Protein AF-A0A554JHE9-F1 (afdb_monomer_lite)

Foldseek 3Di:
DDDDDCVCVVVCLCVQQVVLCVVCVVVLLVLACWKWKGDRNDTPDTHNDPVVSVVVCCVVPPPRDIDIDHSNCVVPPPVVVPPD

Radius of gyration: 12.3 Å; chains: 1; bounding box: 30×27×27 Å

Secondary structure (DSSP, 8-state):
-----GGGTTSGGGHHHHHHHHHTHHHHGGGTTSEEEEETTEEEEEESSHHHHHHHHHHHHTTS--EEEETTTHHHHHHHTT--

pLDDT: mean 77.93, std 20.01, range [30.31, 96.0]

Sequence (84 aa):
MKVILPSEAESGVFRQEINTLRRNLGEVLKHSGEWVLIKGDNIVDYYKSFSEAITEGYDRFGREVFMTHEVGELTHTLVEATAH

Structure (mmCIF, N/CA/C/O backbone):
data_AF-A0A554JHE9-F1
#
_entry.id   AF-A0A554JHE9-F1
#
loop_
_atom_site.group_PDB
_atom_site.id
_atom_site.type_symbol
_atom_site.label_atom_id
_atom_site.label_alt_id
_atom_site.label_comp_id
_atom_site.label_asym_id
_atom_site.label_entity_id
_atom_site.label_seq_id
_atom_site.pdbx_PDB_ins_code
_atom_site.Cartn_x
_atom_site.Cartn_y
_atom_site.Cartn_z
_atom_site.occupancy
_atom_site.B_iso_or_equiv
_atom_site.auth_seq_id
_atom_site.auth_comp_id
_atom_site.auth_asym_id
_atom_site.auth_atom_id
_atom_site.pdbx_PDB_model_num
ATOM 1 N N . MET A 1 1 ? 15.736 11.388 -6.620 1.00 36.00 1 MET A N 1
ATOM 2 C CA . MET A 1 1 ? 14.621 10.532 -6.168 1.00 36.00 1 MET A CA 1
ATOM 3 C C . MET A 1 1 ? 13.342 11.297 -6.465 1.00 36.00 1 MET A C 1
ATOM 5 O O . MET A 1 1 ? 13.134 12.332 -5.850 1.00 36.00 1 MET A O 1
ATOM 9 N N . LYS A 1 2 ? 12.601 10.918 -7.514 1.00 30.31 2 LYS A N 1
ATOM 10 C CA . LYS A 1 2 ? 11.404 11.648 -7.959 1.00 30.31 2 LYS A CA 1
ATOM 11 C C . LYS A 1 2 ? 10.195 10.943 -7.348 1.00 30.31 2 LYS A C 1
ATOM 13 O O . LYS A 1 2 ? 9.884 9.827 -7.745 1.00 30.31 2 LYS A O 1
ATOM 18 N N . VAL A 1 3 ? 9.6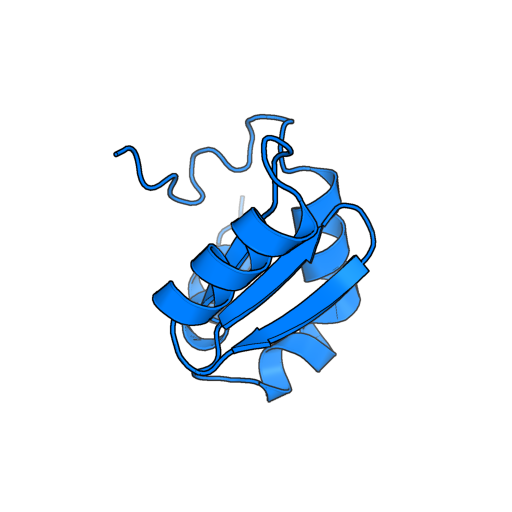05 11.550 -6.323 1.00 37.38 3 VAL A N 1
ATOM 19 C CA . VAL A 1 3 ? 8.308 11.124 -5.791 1.00 37.38 3 VAL A CA 1
ATOM 20 C C . VAL A 1 3 ? 7.277 11.575 -6.816 1.00 37.38 3 VAL A C 1
ATOM 22 O O . VAL A 1 3 ? 7.176 12.768 -7.099 1.00 37.38 3 VAL A O 1
ATOM 25 N N . ILE A 1 4 ? 6.607 10.614 -7.443 1.00 43.09 4 ILE A N 1
ATOM 26 C CA . ILE A 1 4 ? 5.602 10.886 -8.462 1.00 43.09 4 ILE A CA 1
ATOM 27 C C . ILE A 1 4 ? 4.280 11.169 -7.749 1.00 43.09 4 ILE A C 1
ATOM 29 O O . ILE A 1 4 ? 3.673 10.273 -7.171 1.00 43.09 4 ILE A O 1
ATOM 33 N N . LEU A 1 5 ? 3.883 12.442 -7.757 1.00 41.81 5 LEU A N 1
ATOM 34 C CA . LEU A 1 5 ? 2.579 12.903 -7.292 1.00 41.81 5 LEU A CA 1
ATOM 35 C C . LEU A 1 5 ? 1.505 12.621 -8.365 1.00 41.81 5 LEU A C 1
ATOM 37 O O . LEU A 1 5 ? 1.826 12.568 -9.556 1.00 41.81 5 LEU A O 1
ATOM 41 N N . PRO A 1 6 ? 0.228 12.467 -7.969 1.00 49.62 6 PRO A N 1
ATOM 42 C CA . PRO A 1 6 ? -0.879 11.996 -8.813 1.00 49.62 6 PRO A CA 1
ATOM 43 C C . PRO A 1 6 ? -1.209 12.849 -10.051 1.00 49.62 6 PRO A C 1
ATOM 45 O O . PRO A 1 6 ? -2.007 12.414 -10.875 1.00 49.62 6 PRO A O 1
ATOM 48 N N . SER A 1 7 ? -0.561 13.996 -10.274 1.00 44.44 7 SER A N 1
ATOM 49 C CA . SER A 1 7 ? -0.615 14.679 -11.576 1.00 44.44 7 SER A CA 1
ATOM 50 C C . SER A 1 7 ? 0.113 13.916 -12.696 1.00 44.44 7 SER A C 1
ATOM 52 O O . SER A 1 7 ? -0.114 14.204 -13.867 1.00 44.44 7 SER A O 1
ATOM 54 N N . GLU A 1 8 ? 0.930 12.900 -12.377 1.00 46.56 8 GLU A N 1
ATOM 55 C CA . GLU A 1 8 ? 1.470 11.945 -13.360 1.00 46.56 8 GLU A CA 1
ATOM 56 C C . GLU A 1 8 ? 0.649 10.634 -13.437 1.00 46.56 8 GLU A C 1
ATOM 58 O O . GLU A 1 8 ? 1.086 9.690 -14.094 1.00 46.56 8 GLU A O 1
ATOM 63 N N . ALA A 1 9 ? -0.544 10.548 -12.824 1.00 48.25 9 ALA A N 1
ATOM 64 C CA . ALA A 1 9 ? -1.456 9.399 -12.970 1.00 48.25 9 ALA A CA 1
ATOM 65 C C . ALA A 1 9 ? -1.946 9.193 -14.422 1.00 48.25 9 ALA A C 1
ATOM 67 O O . ALA A 1 9 ? -2.450 8.125 -14.773 1.00 48.25 9 ALA A O 1
ATOM 68 N N . GLU A 1 10 ? -1.745 10.192 -15.285 1.00 48.62 10 GLU A N 1
ATOM 69 C CA . GLU A 1 10 ? -1.965 10.109 -16.732 1.00 48.62 10 GLU A CA 1
ATOM 70 C C . GLU A 1 10 ? -0.762 9.535 -17.506 1.00 48.62 10 GLU A C 1
ATOM 72 O O . GLU A 1 10 ? -0.856 9.269 -18.705 1.00 48.62 10 GLU A O 1
ATOM 77 N N . SER A 1 11 ? 0.369 9.275 -16.840 1.00 52.97 11 SER A N 1
ATOM 78 C CA . SER A 1 11 ? 1.442 8.460 -17.414 1.00 52.97 11 SER A CA 1
ATOM 79 C C . SER A 1 11 ? 1.033 6.996 -17.297 1.00 52.97 11 SER A C 1
ATOM 81 O O . SER A 1 11 ? 0.960 6.451 -16.199 1.00 52.97 11 SER A O 1
ATOM 83 N N . GLY A 1 12 ? 0.765 6.339 -18.429 1.00 61.56 12 GLY A N 1
ATOM 84 C CA . GLY A 1 12 ? 0.167 4.995 -18.514 1.00 61.56 12 GLY A CA 1
ATOM 85 C C . GLY A 1 12 ? 0.876 3.842 -17.781 1.00 61.56 12 GLY A C 1
ATOM 86 O O . GLY A 1 12 ? 0.409 2.712 -17.871 1.00 61.56 12 GLY A O 1
ATOM 87 N N . VAL A 1 13 ? 1.961 4.108 -17.051 1.00 70.56 13 VAL A N 1
ATOM 88 C CA . VAL A 1 13 ? 2.766 3.143 -16.295 1.00 70.56 13 VAL A CA 1
ATOM 89 C C . VAL A 1 13 ? 2.011 2.554 -15.093 1.00 70.56 13 VAL A C 1
ATOM 91 O O . VAL A 1 13 ? 2.208 1.383 -14.803 1.00 70.56 13 VAL A O 1
ATOM 94 N N . PHE A 1 14 ? 1.115 3.312 -14.443 1.00 77.25 14 PHE A N 1
ATOM 95 C CA . PHE A 1 14 ? 0.343 2.852 -13.267 1.00 77.25 14 PHE A CA 1
ATOM 96 C C . PHE A 1 14 ? -1.154 2.662 -13.535 1.00 77.25 14 PHE A C 1
ATOM 98 O O . PHE A 1 14 ? -1.975 2.588 -12.618 1.00 77.25 14 PHE A O 1
ATOM 105 N N . ARG A 1 15 ? -1.556 2.631 -14.810 1.00 82.56 15 ARG A N 1
ATOM 106 C CA . ARG A 1 15 ? -2.977 2.612 -15.182 1.00 82.56 15 ARG A CA 1
ATOM 107 C C . ARG A 1 15 ? -3.708 1.391 -14.614 1.00 82.56 15 ARG A C 1
ATOM 109 O O . ARG A 1 15 ? -4.897 1.486 -14.315 1.00 82.56 15 ARG A O 1
ATOM 116 N N . GLN A 1 16 ? -3.037 0.247 -14.487 1.00 87.44 16 GLN A N 1
ATOM 117 C CA . GLN A 1 16 ? -3.649 -0.961 -13.929 1.00 87.44 16 GLN A CA 1
ATOM 118 C C . GLN A 1 16 ? -3.819 -0.837 -12.417 1.00 87.44 16 GLN A C 1
ATOM 120 O O . GLN A 1 16 ? -4.927 -1.002 -11.921 1.00 87.44 16 GLN A O 1
ATOM 125 N N . GLU A 1 17 ? -2.769 -0.433 -11.712 1.00 88.56 17 GLU A N 1
ATOM 126 C CA . GLU A 1 17 ? -2.749 -0.251 -10.264 1.00 88.56 17 GLU A CA 1
ATOM 127 C C . GLU A 1 17 ? -3.797 0.772 -9.811 1.00 88.56 17 GLU A C 1
ATOM 129 O O . GLU A 1 17 ? -4.527 0.533 -8.851 1.00 88.56 17 GLU A O 1
ATOM 134 N N . ILE A 1 18 ? -3.955 1.871 -10.555 1.00 85.69 18 ILE A N 1
ATOM 135 C CA . ILE A 1 18 ? -5.000 2.870 -10.299 1.00 85.69 18 ILE A CA 1
ATOM 136 C C . ILE A 1 18 ? -6.395 2.259 -10.468 1.00 85.69 18 ILE A C 1
ATOM 138 O O . ILE A 1 18 ? -7.289 2.516 -9.660 1.00 85.69 18 ILE A O 1
ATOM 142 N N . ASN A 1 19 ? -6.617 1.439 -11.499 1.00 87.56 19 ASN A N 1
ATOM 143 C CA . ASN A 1 19 ? -7.903 0.760 -11.667 1.00 87.56 19 ASN A CA 1
ATOM 144 C C . ASN A 1 19 ? -8.172 -0.222 -10.522 1.00 87.56 19 ASN A C 1
ATOM 146 O O . ASN A 1 19 ? -9.296 -0.279 -10.027 1.00 87.56 19 ASN A O 1
ATOM 150 N N . THR A 1 20 ? -7.157 -0.951 -10.068 1.00 90.00 20 THR A N 1
ATOM 151 C CA . THR A 1 20 ? -7.236 -1.860 -8.915 1.00 90.00 20 THR A CA 1
ATOM 152 C C . THR A 1 20 ? -7.593 -1.114 -7.646 1.00 90.00 20 THR A C 1
ATOM 154 O O . THR A 1 20 ? -8.527 -1.508 -6.948 1.00 90.00 20 THR A O 1
ATOM 157 N N . LEU A 1 21 ? -6.916 0.001 -7.386 1.00 86.38 21 LEU A N 1
ATOM 158 C CA . LEU A 1 21 ? -7.205 0.879 -6.263 1.00 86.38 21 LEU A CA 1
ATOM 159 C C . LEU A 1 21 ? -8.652 1.381 -6.312 1.00 86.38 21 LEU A C 1
ATOM 161 O O . LEU A 1 21 ? -9.367 1.283 -5.322 1.00 86.38 21 LEU A O 1
ATOM 165 N N . ARG A 1 22 ? -9.124 1.845 -7.477 1.00 86.25 22 ARG A N 1
ATOM 166 C CA . ARG A 1 22 ? -10.504 2.328 -7.657 1.00 86.25 22 ARG A CA 1
A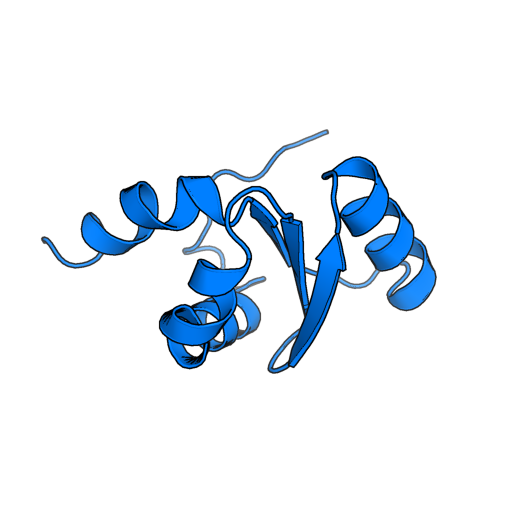TOM 167 C C . ARG A 1 22 ? -11.548 1.236 -7.429 1.00 86.25 22 ARG A C 1
ATOM 169 O O . ARG A 1 22 ? -12.563 1.501 -6.793 1.00 86.25 22 ARG A O 1
ATOM 176 N N . ARG A 1 23 ? -11.314 0.018 -7.933 1.00 89.50 23 ARG A N 1
ATOM 177 C CA . ARG A 1 23 ? -12.226 -1.128 -7.744 1.00 89.50 23 ARG A CA 1
ATOM 178 C C . ARG A 1 23 ? -12.316 -1.556 -6.280 1.00 89.50 23 ARG A C 1
ATOM 180 O O . ARG A 1 23 ? -13.383 -1.960 -5.837 1.00 89.50 23 ARG A O 1
ATOM 187 N N . ASN A 1 24 ? -11.210 -1.455 -5.548 1.00 89.88 24 ASN A N 1
ATOM 188 C CA . ASN A 1 24 ? -11.102 -1.906 -4.162 1.00 89.88 24 ASN A CA 1
ATOM 189 C C . ASN A 1 24 ? -11.165 -0.756 -3.148 1.00 89.88 24 ASN A C 1
ATOM 191 O O . ASN A 1 24 ? -10.898 -0.972 -1.969 1.00 89.88 24 ASN A O 1
ATOM 195 N N . LEU A 1 25 ? -11.531 0.457 -3.576 1.00 85.69 25 LEU A N 1
ATOM 196 C CA . LEU A 1 25 ? -11.425 1.668 -2.762 1.00 85.69 25 LEU A CA 1
ATOM 197 C C . LEU A 1 25 ? -12.159 1.537 -1.421 1.00 85.69 25 LEU A C 1
ATOM 199 O O . LEU A 1 25 ? -11.625 1.926 -0.390 1.00 85.69 25 LEU A O 1
ATOM 203 N N . GLY A 1 26 ? -13.351 0.934 -1.415 1.00 85.56 26 GLY A N 1
ATOM 204 C CA . GLY A 1 26 ? -14.124 0.724 -0.187 1.00 85.56 26 GLY A CA 1
ATOM 205 C C . GLY A 1 26 ? -13.443 -0.195 0.833 1.00 85.56 26 GLY A C 1
ATOM 206 O O . GLY A 1 26 ? -13.580 0.028 2.032 1.00 85.56 26 GLY A O 1
ATOM 207 N N . GLU A 1 27 ? -12.686 -1.196 0.375 1.00 87.69 27 GLU A N 1
ATOM 208 C CA . GLU A 1 27 ? -11.905 -2.072 1.256 1.00 87.69 27 GLU A CA 1
ATOM 209 C C . GLU A 1 27 ? -10.607 -1.390 1.689 1.00 87.69 27 GLU A C 1
ATOM 211 O O . GLU A 1 27 ? -10.294 -1.375 2.875 1.00 87.69 27 GLU A O 1
ATOM 216 N N . VAL A 1 28 ? -9.902 -0.752 0.750 1.00 89.12 28 VAL A N 1
ATOM 217 C CA . VAL A 1 28 ? -8.651 -0.028 1.014 1.00 89.12 28 VAL A CA 1
ATOM 218 C C . VAL A 1 28 ? -8.861 1.044 2.077 1.00 89.12 28 VAL A C 1
ATOM 220 O O . VAL A 1 28 ? -8.078 1.118 3.012 1.00 89.12 28 VAL A O 1
ATOM 223 N N . LEU A 1 29 ? -9.949 1.816 2.009 1.00 87.88 29 LEU A N 1
ATOM 224 C CA . LEU A 1 29 ? -10.248 2.881 2.974 1.00 87.88 29 LEU A CA 1
ATOM 225 C C . LEU A 1 29 ? -10.447 2.392 4.421 1.00 87.88 29 LEU A C 1
ATOM 227 O O . LEU A 1 29 ? -10.363 3.203 5.344 1.00 87.88 29 LEU A O 1
ATOM 231 N N . LYS A 1 30 ? -10.675 1.091 4.654 1.00 89.88 30 LYS A N 1
ATOM 232 C CA . LYS A 1 30 ? -10.725 0.520 6.014 1.00 89.88 30 LYS A CA 1
ATOM 233 C C . LYS A 1 30 ? -9.350 0.497 6.689 1.00 89.88 30 LYS A C 1
ATOM 235 O O . LYS A 1 30 ? -9.288 0.464 7.913 1.00 89.88 30 LYS A O 1
ATOM 240 N N . HIS A 1 31 ? -8.279 0.568 5.901 1.00 91.50 31 HIS A N 1
ATOM 241 C CA . HIS A 1 31 ? -6.877 0.557 6.322 1.00 91.50 31 HIS A CA 1
ATOM 242 C C . HIS A 1 31 ? -6.300 1.978 6.446 1.00 91.50 31 HIS A C 1
ATOM 244 O O . HIS A 1 31 ? -5.155 2.249 6.091 1.00 91.50 31 HIS A O 1
ATOM 250 N N . SER A 1 32 ? -7.122 2.939 6.878 1.00 88.69 32 SER A N 1
ATOM 251 C CA . SER A 1 32 ? -6.708 4.343 6.983 1.00 88.69 32 SER A CA 1
ATOM 252 C C . SER A 1 32 ? -5.503 4.515 7.917 1.00 88.69 32 SER A C 1
ATOM 254 O O . SER A 1 32 ? -5.476 3.963 9.016 1.00 88.69 32 SER A O 1
ATOM 256 N N . GLY A 1 33 ? -4.513 5.295 7.472 1.00 88.31 33 GLY A N 1
ATOM 257 C CA . GLY A 1 33 ? -3.220 5.470 8.145 1.00 88.31 33 GLY A CA 1
ATOM 258 C C . GLY A 1 33 ? -2.163 4.419 7.778 1.00 88.31 33 GLY A C 1
ATOM 259 O O . GLY A 1 33 ? -1.009 4.558 8.175 1.00 88.31 33 GLY A O 1
ATOM 260 N N . GLU A 1 34 ? -2.529 3.394 7.005 1.00 93.62 34 GLU A N 1
ATOM 261 C CA . GLU A 1 34 ? -1.593 2.428 6.429 1.00 93.62 34 GLU A CA 1
ATOM 262 C C . GLU A 1 34 ? -1.205 2.824 4.994 1.00 93.62 34 GLU A C 1
ATOM 264 O O . GLU A 1 34 ? -1.794 3.706 4.362 1.00 93.62 34 GLU A O 1
ATOM 269 N N . TRP A 1 35 ? -0.190 2.148 4.473 1.00 93.75 35 TRP A N 1
ATOM 270 C CA . TRP A 1 35 ? 0.325 2.272 3.119 1.00 93.75 35 TRP A CA 1
ATOM 271 C C . TRP A 1 35 ? -0.034 1.020 2.343 1.00 93.75 35 TRP A C 1
ATOM 273 O O . TRP A 1 35 ? 0.416 -0.070 2.684 1.00 93.75 35 TRP A O 1
ATOM 283 N N . VAL A 1 36 ? -0.829 1.165 1.289 1.00 94.25 36 VAL A N 1
ATOM 284 C CA . VAL A 1 36 ? -1.171 0.042 0.415 1.00 94.25 36 VAL A CA 1
ATOM 285 C C . VAL A 1 36 ? -0.066 -0.167 -0.621 1.00 94.25 36 VAL A C 1
ATOM 287 O O . VAL A 1 36 ? 0.486 0.806 -1.142 1.00 94.25 36 VAL A O 1
ATOM 290 N N . LEU A 1 37 ? 0.261 -1.423 -0.931 1.00 94.56 37 LEU A N 1
ATOM 291 C CA . LEU A 1 37 ? 1.129 -1.816 -2.046 1.00 94.56 37 LEU A CA 1
ATOM 292 C C . LEU A 1 37 ? 0.289 -2.516 -3.115 1.00 94.56 37 LEU A C 1
ATOM 294 O O . LEU A 1 37 ? -0.417 -3.483 -2.832 1.00 94.56 37 LEU A O 1
ATOM 298 N N . ILE A 1 38 ? 0.360 -2.032 -4.351 1.00 93.88 38 ILE A N 1
ATOM 299 C CA . ILE A 1 38 ? -0.461 -2.498 -5.470 1.00 93.88 38 ILE A CA 1
ATOM 300 C C . ILE A 1 38 ? 0.444 -2.828 -6.652 1.00 93.88 38 ILE A C 1
ATOM 302 O O . ILE A 1 38 ? 1.345 -2.062 -7.005 1.00 93.88 38 ILE A O 1
ATOM 306 N N . LYS A 1 39 ? 0.179 -3.973 -7.281 1.00 93.19 39 LYS A N 1
ATOM 307 C CA . LYS A 1 39 ? 0.899 -4.451 -8.461 1.00 93.19 39 LYS A CA 1
ATOM 308 C C . LYS A 1 39 ? -0.093 -5.029 -9.464 1.00 93.19 39 LYS A C 1
ATOM 310 O O . LYS A 1 39 ? -0.742 -6.043 -9.197 1.00 93.19 39 LYS A O 1
ATOM 315 N N . GLY A 1 40 ? -0.209 -4.386 -10.623 1.00 90.94 40 GLY A N 1
ATOM 316 C CA . GLY A 1 40 ? -1.201 -4.709 -11.643 1.00 90.94 40 GLY A CA 1
ATOM 317 C C . GLY A 1 40 ? -2.617 -4.735 -11.066 1.00 90.94 40 GLY A C 1
ATOM 318 O O . GLY A 1 40 ? -3.083 -3.752 -10.488 1.00 90.94 40 GLY A O 1
ATOM 319 N N . ASP A 1 41 ? -3.280 -5.885 -11.195 1.00 92.75 41 ASP A N 1
ATOM 320 C CA . ASP A 1 41 ? -4.653 -6.127 -10.734 1.00 92.75 41 ASP A CA 1
ATOM 321 C C . ASP A 1 41 ? -4.764 -6.594 -9.263 1.00 92.75 41 ASP A C 1
ATOM 323 O O . ASP A 1 41 ? -5.848 -6.974 -8.821 1.00 92.75 41 ASP A O 1
ATOM 327 N N . ASN A 1 42 ? -3.671 -6.553 -8.485 1.00 92.25 42 ASN A N 1
ATOM 328 C CA . ASN A 1 42 ? -3.632 -7.085 -7.118 1.00 92.25 42 ASN A CA 1
ATOM 329 C C . ASN A 1 42 ? -3.253 -6.035 -6.067 1.00 92.25 42 ASN A C 1
ATOM 331 O O . ASN A 1 42 ? -2.267 -5.309 -6.222 1.00 92.25 42 ASN A O 1
ATOM 335 N N . ILE A 1 43 ? -3.993 -6.034 -4.954 1.00 94.19 43 ILE A N 1
ATOM 336 C CA . ILE A 1 43 ? -3.520 -5.479 -3.682 1.00 94.19 43 ILE A CA 1
ATOM 337 C C . ILE A 1 43 ? -2.607 -6.527 -3.058 1.00 94.19 43 ILE A C 1
ATOM 339 O O . ILE A 1 43 ? -3.026 -7.661 -2.838 1.00 94.19 43 ILE A O 1
ATOM 343 N N . VAL A 1 44 ? -1.354 -6.153 -2.831 1.00 95.12 44 VAL A N 1
ATOM 344 C CA . VAL 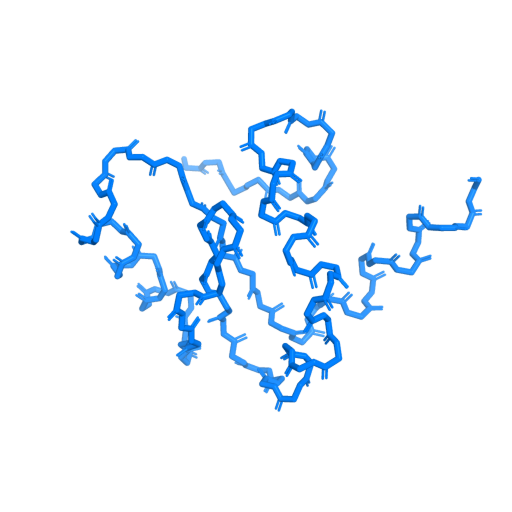A 1 44 ? -0.321 -7.055 -2.323 1.00 95.12 44 VAL A CA 1
ATOM 345 C C . VAL A 1 44 ? -0.437 -7.169 -0.811 1.00 95.12 44 VAL A C 1
ATOM 347 O O . VAL A 1 44 ? -0.558 -8.281 -0.307 1.00 95.12 44 VAL A O 1
ATOM 350 N N . ASP A 1 45 ? -0.398 -6.030 -0.114 1.00 96.00 45 ASP A N 1
ATOM 351 C CA . ASP A 1 45 ? -0.579 -5.935 1.336 1.00 96.00 45 ASP A CA 1
ATOM 352 C C . ASP A 1 45 ? -0.720 -4.468 1.792 1.00 96.00 45 ASP A C 1
ATOM 354 O O . ASP A 1 45 ? -0.627 -3.536 0.977 1.00 96.00 45 ASP A O 1
ATOM 358 N N . TYR A 1 46 ? -0.904 -4.283 3.101 1.00 95.25 46 TYR A N 1
ATOM 359 C CA . TYR A 1 46 ? -0.904 -2.997 3.796 1.00 95.25 46 TYR A CA 1
ATOM 360 C C . TYR A 1 46 ? 0.239 -2.928 4.811 1.00 95.25 46 TYR A C 1
ATOM 362 O O . TYR A 1 46 ? 0.534 -3.890 5.517 1.00 95.25 46 TYR A O 1
ATOM 370 N N . TYR A 1 47 ? 0.879 -1.765 4.902 1.00 95.56 47 TYR A N 1
ATOM 371 C CA . TYR A 1 47 ? 2.050 -1.550 5.748 1.00 95.56 47 TYR A CA 1
ATOM 372 C C . TYR A 1 47 ? 1.868 -0.335 6.642 1.00 95.56 47 TYR A C 1
ATOM 374 O O . TYR A 1 47 ? 1.201 0.631 6.280 1.00 95.56 47 TYR A O 1
ATOM 382 N N . LYS A 1 48 ? 2.533 -0.317 7.796 1.00 93.88 48 LYS A N 1
ATOM 383 C CA . LYS A 1 48 ? 2.404 0.798 8.746 1.00 93.88 48 LYS A CA 1
ATOM 384 C C . LYS A 1 48 ? 3.182 2.035 8.316 1.00 93.88 48 LYS A C 1
ATOM 386 O O . LYS A 1 48 ? 3.042 3.096 8.920 1.00 93.88 48 LYS A O 1
ATOM 391 N N . SER A 1 49 ? 4.069 1.914 7.334 1.00 93.62 49 SER A N 1
ATOM 392 C CA . SER A 1 49 ? 4.936 3.002 6.892 1.00 93.62 49 SER A CA 1
ATOM 393 C C . SER A 1 49 ? 5.341 2.845 5.433 1.00 93.62 49 SER A C 1
ATOM 395 O O . SER A 1 49 ? 5.562 1.735 4.952 1.00 93.62 49 SER A O 1
ATOM 397 N N . PHE A 1 50 ? 5.550 3.977 4.759 1.00 90.69 50 PHE A N 1
ATOM 398 C CA . PHE A 1 50 ? 6.062 4.027 3.388 1.00 90.69 50 PHE A CA 1
ATOM 399 C C . PHE A 1 50 ? 7.334 3.193 3.200 1.00 90.69 50 PHE A C 1
ATOM 401 O O . PHE A 1 50 ? 7.449 2.439 2.239 1.00 90.69 50 PHE A O 1
ATOM 408 N N . SER A 1 51 ? 8.280 3.289 4.139 1.00 92.88 51 SER A N 1
ATOM 409 C CA . SER A 1 51 ? 9.548 2.557 4.066 1.00 92.88 51 SER A CA 1
ATOM 410 C C . SER A 1 51 ? 9.359 1.041 4.029 1.00 92.88 51 SER A C 1
ATOM 412 O O . SER A 1 51 ? 10.104 0.365 3.323 1.00 92.88 51 SER A O 1
ATOM 414 N N . GLU A 1 52 ? 8.371 0.505 4.752 1.00 94.06 52 GLU A N 1
ATOM 415 C CA . GLU A 1 52 ? 8.059 -0.928 4.736 1.00 94.06 52 GLU A CA 1
ATOM 416 C C . GLU A 1 52 ? 7.466 -1.332 3.383 1.00 94.06 52 GLU A C 1
ATOM 418 O O . GLU A 1 52 ? 7.980 -2.250 2.749 1.00 94.06 52 GLU A O 1
ATOM 423 N N . ALA A 1 53 ? 6.476 -0.582 2.884 1.00 93.44 53 ALA A N 1
ATOM 424 C CA . ALA A 1 53 ? 5.847 -0.846 1.588 1.00 93.44 53 ALA A CA 1
ATOM 425 C C . ALA A 1 53 ? 6.848 -0.786 0.420 1.00 93.44 53 ALA A C 1
ATOM 427 O O . ALA A 1 53 ? 6.810 -1.613 -0.490 1.00 93.44 53 ALA A O 1
ATOM 428 N N . ILE A 1 54 ? 7.771 0.179 0.452 1.00 91.88 54 ILE A N 1
ATOM 429 C CA . ILE A 1 54 ? 8.837 0.312 -0.545 1.00 91.88 54 ILE A CA 1
ATOM 430 C C . ILE A 1 54 ? 9.841 -0.833 -0.445 1.00 91.88 54 ILE A C 1
ATOM 432 O O . ILE A 1 54 ? 10.219 -1.393 -1.473 1.00 91.88 54 ILE A O 1
ATOM 436 N N . THR A 1 55 ? 10.288 -1.166 0.769 1.00 94.56 55 THR A N 1
ATOM 437 C CA . THR A 1 55 ? 11.254 -2.254 0.976 1.00 94.56 55 THR A CA 1
ATOM 438 C C . THR A 1 55 ? 10.679 -3.566 0.462 1.00 94.56 55 THR A C 1
ATOM 440 O O . THR A 1 55 ? 11.331 -4.243 -0.327 1.00 94.56 55 THR A O 1
ATOM 443 N N . GLU A 1 56 ? 9.432 -3.868 0.820 1.00 95.50 56 GLU A N 1
ATOM 444 C CA . GLU A 1 56 ? 8.753 -5.075 0.362 1.00 95.50 56 GLU A CA 1
ATOM 445 C C . GLU A 1 56 ? 8.505 -5.061 -1.153 1.00 95.50 56 GLU A C 1
ATOM 447 O O . GLU A 1 56 ? 8.681 -6.075 -1.826 1.00 95.50 56 GLU A O 1
ATOM 452 N N . GLY A 1 57 ? 8.143 -3.909 -1.724 1.00 92.31 57 GLY A N 1
ATOM 453 C CA . GLY A 1 57 ? 7.982 -3.765 -3.169 1.00 92.31 57 GLY A CA 1
ATOM 454 C C . GLY A 1 57 ? 9.272 -4.069 -3.935 1.00 92.31 57 GLY A C 1
ATOM 455 O O . GLY A 1 57 ? 9.244 -4.802 -4.924 1.00 92.31 57 GLY A O 1
ATOM 456 N N . TYR A 1 58 ? 10.418 -3.573 -3.461 1.00 92.62 58 TYR A N 1
ATOM 457 C CA . TYR A 1 58 ? 11.716 -3.894 -4.060 1.00 92.62 58 TYR A CA 1
ATOM 458 C C . TYR A 1 58 ? 12.144 -5.345 -3.821 1.00 92.62 58 TYR A C 1
ATOM 460 O O . TYR A 1 58 ? 12.739 -5.936 -4.721 1.00 92.62 58 TYR A O 1
ATOM 468 N N . ASP A 1 59 ? 11.840 -5.924 -2.658 1.00 95.12 59 ASP A N 1
ATOM 469 C CA . ASP A 1 59 ? 12.146 -7.327 -2.355 1.00 95.12 59 ASP A CA 1
ATOM 470 C C . ASP A 1 59 ? 11.370 -8.281 -3.278 1.00 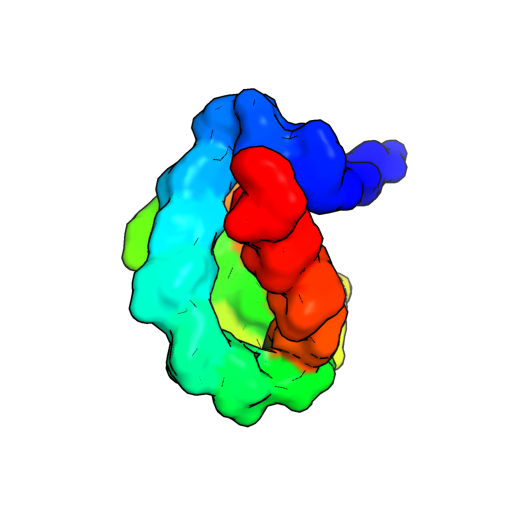95.12 59 ASP A C 1
ATOM 472 O O . ASP A 1 59 ? 11.954 -9.157 -3.919 1.00 95.12 59 ASP A O 1
ATOM 476 N N . ARG A 1 60 ? 10.063 -8.044 -3.443 1.00 93.38 60 ARG A N 1
ATOM 477 C CA . ARG A 1 60 ? 9.179 -8.904 -4.244 1.00 93.38 60 ARG A CA 1
ATOM 478 C C . ARG A 1 60 ? 9.297 -8.687 -5.743 1.00 93.38 60 ARG A C 1
ATOM 480 O O . ARG A 1 60 ? 9.224 -9.648 -6.506 1.00 93.38 60 ARG A O 1
ATOM 487 N N . PHE A 1 61 ? 9.404 -7.433 -6.176 1.00 91.31 61 PHE A N 1
ATOM 488 C CA . PHE A 1 61 ? 9.261 -7.058 -7.587 1.00 91.31 61 PHE A CA 1
ATOM 489 C C . PHE A 1 61 ? 10.575 -6.584 -8.219 1.00 91.31 61 PHE A C 1
ATOM 491 O O . PHE A 1 61 ? 10.663 -6.430 -9.440 1.00 91.31 61 PHE A O 1
ATOM 498 N N . GLY A 1 62 ? 11.630 -6.375 -7.427 1.00 90.00 62 GLY A N 1
ATOM 499 C CA . GLY A 1 62 ? 12.952 -6.006 -7.922 1.00 90.00 62 GLY A CA 1
ATOM 500 C C . GLY A 1 62 ? 12.936 -4.717 -8.745 1.00 90.00 62 GLY A C 1
ATOM 501 O O . GLY A 1 62 ? 12.801 -3.621 -8.213 1.00 90.00 62 GLY A O 1
ATOM 502 N N . ARG A 1 63 ? 13.132 -4.841 -10.064 1.00 86.12 63 ARG A N 1
ATOM 503 C CA . ARG A 1 63 ? 13.154 -3.701 -11.005 1.00 86.12 63 ARG A CA 1
ATOM 504 C C . ARG A 1 63 ? 11.797 -3.400 -11.628 1.00 86.12 63 ARG A C 1
ATOM 506 O O . ARG A 1 63 ? 11.692 -2.467 -12.424 1.00 86.12 63 ARG A O 1
ATOM 513 N N . GLU A 1 64 ? 10.793 -4.215 -11.348 1.00 86.31 64 GLU A N 1
ATOM 514 C CA . GLU A 1 64 ? 9.465 -3.968 -11.864 1.00 86.31 64 GLU A CA 1
ATOM 515 C C . GLU A 1 64 ? 8.801 -2.799 -11.146 1.00 86.31 64 GLU A C 1
ATOM 517 O O . GLU A 1 64 ? 9.006 -2.550 -9.961 1.00 86.31 64 GLU A O 1
ATOM 522 N N . VAL A 1 65 ? 7.955 -2.095 -11.887 1.00 86.50 65 VAL A N 1
ATOM 523 C CA . VAL A 1 65 ? 7.197 -0.968 -11.360 1.00 86.50 65 VAL A CA 1
ATOM 524 C C . VAL A 1 65 ? 6.038 -1.475 -10.494 1.00 86.50 65 VAL A C 1
ATOM 526 O O . VAL A 1 65 ? 5.386 -2.460 -10.850 1.00 86.50 65 VAL A O 1
ATOM 529 N N . PHE A 1 66 ? 5.793 -0.807 -9.369 1.00 91.06 66 PHE A N 1
ATOM 530 C CA . PHE A 1 66 ? 4.691 -1.053 -8.437 1.00 91.06 66 PHE A CA 1
ATOM 531 C C . PHE A 1 66 ? 4.218 0.277 -7.843 1.00 91.06 66 PHE A C 1
ATOM 533 O O . PHE A 1 66 ? 4.982 1.243 -7.785 1.00 91.06 66 PHE A O 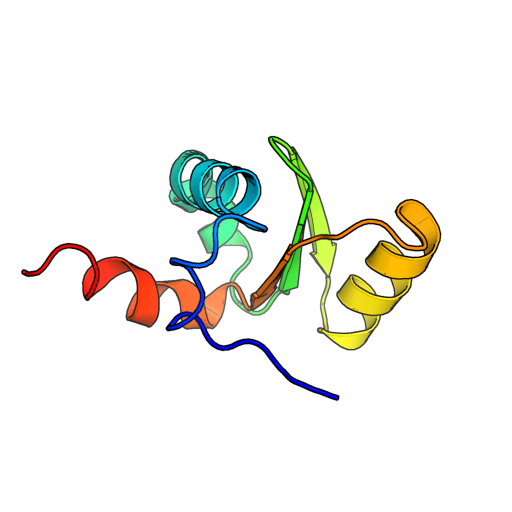1
ATOM 540 N N . MET A 1 67 ? 2.963 0.334 -7.405 1.00 89.94 67 MET A N 1
ATOM 541 C CA . MET A 1 67 ? 2.380 1.529 -6.802 1.00 89.94 67 MET A CA 1
ATOM 542 C C . MET A 1 67 ? 2.286 1.358 -5.289 1.00 89.94 67 MET A C 1
ATOM 544 O O . MET A 1 67 ? 1.865 0.312 -4.803 1.00 89.94 67 MET A O 1
ATOM 548 N N . THR A 1 68 ? 2.612 2.410 -4.542 1.00 91.31 68 THR A N 1
ATOM 549 C CA . THR A 1 68 ? 2.257 2.507 -3.125 1.00 91.31 68 THR A CA 1
ATOM 550 C C . THR A 1 68 ? 1.626 3.856 -2.822 1.00 91.31 68 THR A C 1
ATOM 552 O O . THR A 1 68 ? 1.966 4.851 -3.463 1.00 91.31 68 THR A O 1
ATOM 555 N N . HIS A 1 69 ? 0.681 3.881 -1.886 1.00 89.25 69 HIS A N 1
ATOM 556 C CA . HIS A 1 69 ? -0.017 5.099 -1.492 1.00 89.25 69 HIS A CA 1
ATOM 557 C C . HIS A 1 69 ? -0.469 5.025 -0.034 1.00 89.25 69 HIS A C 1
ATOM 559 O O . HIS A 1 69 ? -0.887 3.964 0.431 1.00 89.25 69 HIS A O 1
ATOM 565 N N . GLU A 1 70 ? -0.436 6.153 0.672 1.00 91.31 70 GLU A N 1
ATOM 566 C CA . GLU A 1 70 ? -1.068 6.263 1.985 1.00 91.31 70 GLU A CA 1
ATOM 567 C C . GLU A 1 70 ? -2.589 6.254 1.827 1.00 91.31 70 GLU A C 1
ATOM 569 O O . GLU A 1 70 ? -3.138 7.010 1.023 1.00 91.31 70 GLU A O 1
ATOM 574 N N . VAL A 1 71 ? -3.277 5.418 2.599 1.00 86.44 71 VAL A N 1
ATOM 575 C CA . VAL A 1 71 ? -4.729 5.248 2.500 1.00 86.44 71 VAL A CA 1
ATOM 576 C C . VAL A 1 71 ? -5.495 6.491 2.969 1.00 86.44 71 VAL A C 1
ATOM 578 O O . VAL A 1 71 ? -6.544 6.814 2.412 1.00 86.44 71 VAL A O 1
ATOM 581 N N . GLY A 1 72 ? -4.971 7.219 3.959 1.00 74.75 72 GLY A N 1
ATOM 582 C CA . GLY A 1 72 ? -5.627 8.403 4.526 1.00 74.75 72 GLY A CA 1
ATOM 583 C C . GLY A 1 72 ? -5.776 9.565 3.534 1.00 74.75 72 GLY A C 1
ATOM 584 O O . GLY A 1 72 ? -6.791 10.260 3.542 1.00 74.75 72 GLY A O 1
ATOM 585 N N . GLU A 1 73 ? -4.813 9.733 2.624 1.00 65.38 73 GLU A N 1
ATOM 586 C CA . GLU A 1 73 ? -4.780 10.837 1.652 1.00 65.38 73 GLU A CA 1
ATOM 587 C C . GLU A 1 73 ? -5.634 10.557 0.392 1.00 65.38 73 GLU A C 1
ATOM 589 O O . GLU A 1 73 ? -5.945 11.461 -0.384 1.00 65.38 73 GLU A O 1
ATOM 594 N N . LEU A 1 74 ? -6.102 9.313 0.207 1.00 63.66 74 LEU A N 1
ATOM 595 C CA . LEU A 1 74 ? -6.886 8.893 -0.968 1.00 63.66 74 LEU A CA 1
ATOM 596 C C . LEU A 1 74 ? -8.235 9.612 -1.108 1.00 63.66 74 LEU A C 1
ATOM 598 O O . LEU A 1 74 ? -8.776 9.707 -2.212 1.00 63.66 74 LEU A O 1
ATOM 602 N N . THR A 1 75 ? -8.785 10.107 0.002 1.00 53.62 75 THR A N 1
ATOM 603 C CA . THR A 1 75 ? -10.090 10.783 0.036 1.00 53.62 75 THR A CA 1
ATOM 604 C C . THR A 1 75 ? -10.063 12.196 -0.543 1.00 53.62 75 THR A C 1
ATOM 606 O O . THR A 1 75 ? -11.115 12.675 -0.952 1.00 53.62 75 THR A O 1
ATOM 609 N N . HIS A 1 76 ? -8.900 12.848 -0.636 1.00 51.84 76 HIS A N 1
ATOM 610 C CA . HIS A 1 76 ? -8.792 14.170 -1.263 1.00 51.84 76 HIS A CA 1
ATOM 611 C C . HIS A 1 76 ? -8.608 14.038 -2.784 1.00 51.84 76 HIS A C 1
ATOM 613 O O . HIS A 1 76 ? -9.308 14.668 -3.568 1.00 51.84 76 HIS A O 1
ATOM 619 N N . THR A 1 77 ? -7.736 13.121 -3.202 1.00 51.97 77 THR A N 1
ATOM 620 C CA . THR A 1 77 ? -7.208 13.053 -4.572 1.00 51.97 77 THR A CA 1
ATOM 621 C C . THR A 1 77 ? -8.176 12.458 -5.606 1.00 51.97 77 THR A C 1
ATOM 623 O O . THR A 1 77 ? -8.164 12.853 -6.770 1.00 51.97 77 THR A O 1
ATOM 626 N N . LEU A 1 78 ? -9.030 11.497 -5.232 1.00 53.31 78 LEU A N 1
ATOM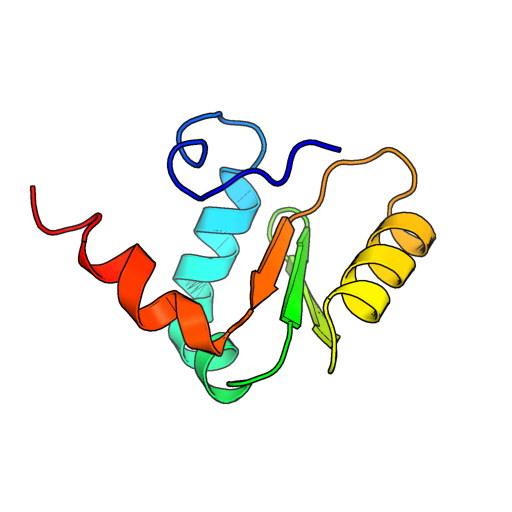 627 C CA . LEU A 1 78 ? -9.908 10.810 -6.199 1.00 53.31 78 LEU A CA 1
ATOM 628 C C . LEU A 1 78 ? -11.226 11.549 -6.481 1.00 53.31 78 LEU A C 1
ATOM 630 O O . LEU A 1 78 ? -11.850 11.311 -7.517 1.00 53.31 78 LEU A O 1
ATOM 634 N N . VAL A 1 79 ? -11.646 12.440 -5.584 1.00 48.44 79 VAL A N 1
ATOM 635 C CA . VAL A 1 79 ? -12.922 13.166 -5.696 1.00 48.44 79 VAL A CA 1
ATOM 636 C C . VAL A 1 79 ? -12.787 14.357 -6.651 1.00 48.44 79 VAL A C 1
ATOM 638 O O . VAL A 1 79 ? -13.712 14.658 -7.401 1.00 48.44 79 VAL A O 1
ATOM 641 N N . GLU A 1 80 ? -11.606 14.973 -6.719 1.00 46.47 80 GLU A N 1
ATOM 642 C CA . GLU A 1 80 ? -11.324 16.076 -7.648 1.00 46.47 80 GLU A CA 1
ATOM 643 C C . GLU A 1 80 ? -11.252 15.606 -9.113 1.00 46.47 80 GLU A C 1
ATOM 645 O O . GLU A 1 80 ? -11.690 16.313 -10.017 1.00 46.47 80 GLU A O 1
ATOM 650 N N . ALA A 1 81 ? -10.815 14.365 -9.360 1.00 48.50 81 ALA A N 1
ATOM 651 C CA . ALA A 1 81 ? -10.701 13.789 -10.705 1.00 48.50 81 ALA A CA 1
ATOM 652 C C . ALA A 1 81 ? -12.050 13.438 -11.375 1.00 48.50 81 ALA A C 1
ATOM 654 O O . ALA A 1 81 ? -12.070 12.997 -12.522 1.00 48.50 81 ALA A O 1
ATOM 655 N N . THR A 1 82 ? -13.179 13.598 -10.674 1.00 41.38 82 THR A N 1
ATOM 656 C CA . THR A 1 82 ? -14.536 13.397 -11.228 1.00 41.38 82 THR A CA 1
ATOM 657 C C . THR A 1 82 ? -15.352 14.691 -11.333 1.00 41.38 82 THR A C 1
ATOM 659 O O . THR A 1 82 ? -16.515 14.637 -11.726 1.00 41.38 82 THR A O 1
ATOM 662 N N . ALA A 1 83 ? -14.757 15.850 -11.021 1.00 41.97 83 ALA A N 1
ATOM 663 C CA . ALA A 1 83 ? -15.438 17.148 -10.987 1.00 41.97 83 ALA A CA 1
ATOM 664 C C . ALA A 1 83 ? -15.177 18.061 -12.211 1.00 41.97 83 ALA A C 1
ATOM 666 O O . ALA A 1 83 ? -15.490 19.255 -12.156 1.00 41.97 83 ALA A O 1
ATOM 667 N N . HIS A 1 84 ? -14.651 17.536 -13.323 1.00 39.12 84 HIS A N 1
ATOM 668 C CA . HIS A 1 84 ? -14.501 18.284 -14.580 1.00 39.12 84 HIS A CA 1
ATOM 669 C C . HIS A 1 84 ? -14.998 17.511 -15.799 1.00 39.12 84 HIS A C 1
ATOM 671 O O . HIS A 1 84 ? -14.648 16.317 -15.926 1.00 39.12 84 HIS A O 1
#